Protein AF-A0AAP9XZK6-F1 (afdb_monomer)

Mean predicted aligned error: 13.75 Å

pLDDT: mean 79.49, std 17.73, range [32.5, 96.25]

Organism: Burkholderia glumae (NCBI:txid337)

Foldseek 3Di:
DAAKEFPDKCQLVAFQDWIWTWIHDPVDPPDIDIDTLLVCLVCVVRYDVVSVCCLVPRVVVSLVVRRHHPVNNVSNVVQQVQWQWWKKKKFWAFDDDPDDDDTDTDIDTDDTHNDQVVSQVVNVVVCVVRVTPDIHIDIDTDRNPPVPPCPDPDDDDDDDDD

Radius of gyration: 21.78 Å; Cα contacts (8 Å, |Δi|>4): 260; chains: 1; bounding box: 45×34×85 Å

Solvent-accessible surface area (backbone atoms only — not comparable to full-atom values): 9270 Å² total; per-residue (Å²): 131,83,57,30,36,58,76,50,65,46,80,59,73,49,65,55,45,84,45,46,31,30,37,29,41,82,92,40,87,88,49,64,46,78,38,45,49,55,61,49,62,76,47,46,94,44,41,32,73,61,40,51,51,43,59,73,57,46,48,57,51,24,56,75,71,58,20,41,14,76,69,49,45,48,40,51,50,53,51,51,74,43,35,51,60,28,11,28,10,28,24,32,32,73,43,74,57,91,80,74,89,56,74,45,78,48,76,50,76,53,76,71,24,79,40,63,67,58,7,39,53,48,8,48,54,51,15,68,73,66,70,31,79,40,61,42,57,46,81,42,82,42,72,51,81,71,82,68,77,84,70,74,82,76,76,82,79,82,80,83,79,133

Structure (mmCIF, N/CA/C/O backbone):
data_AF-A0AAP9XZK6-F1
#
_entry.id   AF-A0AAP9XZK6-F1
#
loop_
_atom_site.group_PDB
_atom_site.id
_atom_site.type_symbol
_atom_site.label_atom_id
_atom_site.label_alt_id
_atom_site.label_comp_id
_atom_site.label_asym_id
_atom_site.label_entity_id
_atom_site.label_seq_id
_atom_site.pdbx_PDB_ins_code
_atom_site.Cartn_x
_atom_site.Cartn_y
_atom_site.Cartn_z
_atom_site.occupancy
_atom_site.B_iso_or_equiv
_atom_site.auth_seq_id
_atom_site.auth_comp_id
_atom_site.auth_asym_id
_atom_site.auth_atom_id
_atom_site.pdbx_PDB_model_num
ATOM 1 N N . MET A 1 1 ? 10.102 -17.161 9.160 1.00 50.00 1 MET A N 1
ATOM 2 C CA . MET A 1 1 ? 8.882 -16.916 9.961 1.00 50.00 1 MET A CA 1
ATOM 3 C C . MET A 1 1 ? 7.708 -16.929 9.000 1.00 50.00 1 MET A C 1
ATOM 5 O O . MET A 1 1 ? 7.872 -16.399 7.910 1.00 50.00 1 MET A O 1
ATOM 9 N N . GLY A 1 2 ? 6.602 -17.597 9.338 1.00 62.34 2 GLY A N 1
ATOM 10 C CA . GLY A 1 2 ? 5.403 -17.596 8.493 1.00 62.34 2 GLY A CA 1
ATOM 11 C C . GLY A 1 2 ? 4.740 -16.218 8.493 1.00 62.34 2 GLY A C 1
ATOM 12 O O . GLY A 1 2 ? 4.775 -15.531 9.516 1.00 62.34 2 GLY A O 1
ATOM 13 N N . ASN A 1 3 ? 4.180 -15.812 7.354 1.00 82.81 3 ASN A N 1
ATOM 14 C CA . ASN A 1 3 ? 3.401 -14.580 7.273 1.00 82.81 3 ASN A CA 1
ATOM 15 C C . ASN A 1 3 ? 2.078 -14.764 8.027 1.00 82.81 3 ASN A C 1
ATOM 17 O O . ASN A 1 3 ? 1.427 -15.802 7.912 1.00 82.81 3 ASN A O 1
ATOM 21 N N . LEU A 1 4 ? 1.699 -13.746 8.789 1.00 88.69 4 LEU A N 1
ATOM 22 C CA . LEU A 1 4 ? 0.381 -13.603 9.386 1.00 88.69 4 LEU A CA 1
ATOM 23 C C . LEU A 1 4 ? -0.641 -13.321 8.278 1.00 88.69 4 LEU A C 1
ATOM 25 O O . LEU A 1 4 ? -0.371 -12.579 7.338 1.00 88.69 4 LEU A O 1
ATOM 29 N N . GLU A 1 5 ? -1.831 -13.885 8.389 1.00 91.25 5 GLU A N 1
ATOM 30 C CA . GLU A 1 5 ? -2.865 -13.759 7.369 1.00 91.25 5 GLU A CA 1
ATOM 31 C C . GLU A 1 5 ? -3.913 -12.724 7.756 1.00 91.25 5 GLU A C 1
ATOM 33 O O . GLU A 1 5 ? -4.455 -12.757 8.865 1.00 91.25 5 GLU A O 1
ATOM 38 N N . TRP A 1 6 ? -4.263 -11.852 6.810 1.00 92.81 6 TRP A N 1
ATOM 39 C CA . TRP A 1 6 ? -5.408 -10.956 6.942 1.00 92.81 6 TRP A CA 1
ATOM 40 C C . TRP A 1 6 ? -6.685 -11.705 6.556 1.00 92.81 6 TRP A C 1
ATOM 42 O O . TRP A 1 6 ? -6.996 -11.899 5.378 1.00 92.81 6 TRP A O 1
ATOM 52 N N . VAL A 1 7 ? -7.451 -12.154 7.549 1.00 91.75 7 VAL A N 1
ATOM 53 C CA . VAL A 1 7 ? -8.616 -13.028 7.335 1.00 91.75 7 VAL A CA 1
ATOM 54 C C . VAL A 1 7 ? -9.888 -12.229 7.060 1.00 91.75 7 VAL A C 1
ATOM 56 O O . VAL A 1 7 ? -10.736 -12.669 6.279 1.00 91.75 7 VAL A O 1
ATOM 59 N N . GLY A 1 8 ? -10.015 -11.040 7.636 1.00 91.88 8 GLY A N 1
ATOM 60 C CA . GLY A 1 8 ? -11.159 -10.165 7.414 1.00 91.88 8 GLY A CA 1
ATOM 61 C C . GLY A 1 8 ? -10.987 -8.826 8.105 1.00 91.88 8 GLY A C 1
ATOM 62 O O . GLY A 1 8 ? -10.073 -8.651 8.903 1.00 91.88 8 GLY A O 1
ATOM 63 N N . ASP A 1 9 ? -11.864 -7.895 7.779 1.00 92.94 9 ASP A N 1
ATOM 64 C CA . ASP A 1 9 ? -11.934 -6.571 8.377 1.00 92.94 9 ASP A CA 1
ATOM 65 C C . ASP A 1 9 ? -13.312 -5.967 8.083 1.00 92.94 9 ASP A C 1
ATOM 67 O O . ASP A 1 9 ? -14.051 -6.481 7.235 1.00 92.94 9 ASP A O 1
ATOM 71 N N . ASP A 1 10 ? -13.639 -4.888 8.774 1.00 92.81 10 ASP A N 1
ATOM 72 C CA . ASP A 1 10 ? -14.855 -4.094 8.595 1.00 92.81 10 ASP A CA 1
ATOM 73 C C . ASP A 1 10 ? -14.578 -2.713 7.968 1.00 92.81 10 ASP A C 1
ATOM 75 O O . ASP A 1 10 ? -15.410 -1.805 8.048 1.00 92.81 10 ASP A O 1
ATOM 79 N N . ILE A 1 11 ? -13.442 -2.552 7.271 1.00 91.31 11 ILE A N 1
ATOM 80 C CA . ILE A 1 11 ? -13.080 -1.291 6.613 1.00 91.31 11 ILE A CA 1
ATOM 81 C C . ILE A 1 11 ? -14.179 -0.899 5.625 1.00 91.31 11 ILE A C 1
ATOM 83 O O . ILE A 1 11 ? -14.464 -1.619 4.662 1.00 91.31 11 ILE A O 1
ATOM 87 N N . GLY A 1 12 ? -14.738 0.295 5.821 1.00 84.94 12 GLY A N 1
ATOM 88 C CA . GLY A 1 12 ? -15.763 0.845 4.939 1.00 84.94 12 GLY A CA 1
ATOM 89 C C . GLY A 1 12 ? -17.176 0.330 5.202 1.00 84.94 12 GLY A C 1
ATOM 90 O O . GLY A 1 12 ? -18.087 0.749 4.491 1.00 84.94 12 GLY A O 1
ATOM 91 N N . LEU A 1 13 ? -17.376 -0.553 6.188 1.00 87.69 13 LEU A N 1
ATOM 92 C CA . LEU A 1 13 ? -18.701 -1.089 6.508 1.00 87.69 13 LEU A CA 1
ATOM 93 C C . LEU A 1 13 ? -19.489 -0.163 7.442 1.00 87.69 13 LEU A C 1
ATOM 95 O O . LEU A 1 13 ? -20.664 0.084 7.181 1.00 87.69 13 LEU A O 1
ATOM 99 N N . ASN A 1 14 ? -18.836 0.395 8.468 1.00 86.75 14 ASN A N 1
ATOM 100 C CA . ASN A 1 14 ? -19.469 1.253 9.475 1.00 86.75 14 ASN A CA 1
ATOM 101 C C . ASN A 1 14 ? -18.769 2.625 9.537 1.00 86.75 14 ASN A C 1
ATOM 103 O O . ASN A 1 14 ? -17.756 2.774 10.220 1.00 86.75 14 ASN A O 1
ATOM 107 N N . PRO A 1 15 ? -19.265 3.645 8.812 1.00 83.38 15 PRO A N 1
ATOM 108 C CA . PRO A 1 15 ? -18.615 4.951 8.765 1.00 83.38 15 PRO A CA 1
ATOM 109 C C . PRO A 1 15 ? -18.521 5.606 10.149 1.00 83.38 15 PRO A C 1
ATOM 111 O O . PRO A 1 15 ? -19.535 5.809 10.815 1.00 83.38 15 PRO A O 1
ATOM 114 N N . GLY A 1 16 ? -17.307 5.986 10.549 1.00 78.00 16 GLY A N 1
ATOM 115 C CA . GLY A 1 16 ? -17.042 6.684 11.810 1.00 78.00 16 GLY A CA 1
ATOM 116 C C . GLY A 1 16 ? -16.851 5.778 13.030 1.00 78.00 16 GLY A C 1
ATOM 117 O O . GLY A 1 16 ? -16.473 6.290 14.082 1.00 78.00 16 GLY A O 1
ATOM 118 N N . GLU A 1 17 ? -17.059 4.466 12.894 1.00 88.69 17 GLU A N 1
ATOM 119 C CA . GLU A 1 17 ? -16.681 3.479 13.910 1.00 88.69 17 GLU A CA 1
ATOM 120 C C . GLU A 1 17 ? -15.225 3.033 13.732 1.00 88.69 17 GLU A C 1
ATOM 122 O O . GLU A 1 17 ? -14.648 3.165 12.649 1.00 88.69 17 GLU A O 1
ATOM 127 N N . ASP A 1 18 ? -14.632 2.525 14.814 1.00 91.38 18 ASP A N 1
ATOM 128 C CA . ASP A 1 18 ? -13.269 2.003 14.791 1.00 91.38 18 ASP A CA 1
ATOM 129 C C . ASP A 1 18 ? -13.206 0.673 14.033 1.00 91.38 18 ASP A C 1
ATOM 131 O O . ASP A 1 18 ? -13.961 -0.265 14.299 1.00 91.38 18 ASP A O 1
ATOM 135 N N . VAL A 1 19 ? -12.251 0.589 13.115 1.00 93.81 19 VAL A N 1
ATOM 136 C CA . VAL A 1 19 ? -11.994 -0.565 12.267 1.00 93.81 19 VAL A CA 1
ATOM 137 C C . VAL A 1 19 ? -11.374 -1.691 13.081 1.00 93.81 19 VAL A C 1
ATOM 139 O O . VAL A 1 19 ? -10.314 -1.556 13.708 1.00 93.81 19 VAL A O 1
ATOM 142 N N . THR A 1 20 ? -11.984 -2.861 12.955 1.00 94.56 20 THR A N 1
ATOM 143 C CA . THR A 1 20 ? -11.497 -4.119 13.491 1.00 94.56 20 THR A CA 1
ATOM 144 C C . THR A 1 20 ? -10.960 -5.004 12.371 1.00 94.56 20 THR A C 1
ATOM 146 O O . THR A 1 20 ? -11.654 -5.373 11.426 1.00 94.56 20 THR A O 1
ATOM 149 N N . VAL A 1 21 ? -9.707 -5.430 12.510 1.00 93.94 21 VAL A N 1
ATOM 150 C CA . VAL A 1 21 ? -9.032 -6.343 11.585 1.00 93.94 21 VAL A CA 1
ATOM 151 C C . VAL A 1 21 ? -8.872 -7.709 12.236 1.00 93.94 21 VAL A C 1
ATOM 153 O O . VAL A 1 21 ? -8.392 -7.830 13.360 1.00 93.94 21 VAL A O 1
ATOM 156 N N . LYS A 1 22 ? -9.234 -8.768 11.519 1.00 94.81 22 LYS A N 1
ATOM 157 C CA . LYS A 1 22 ? -9.052 -10.156 11.939 1.00 94.81 22 LYS A CA 1
ATOM 158 C C . LYS A 1 22 ? -7.790 -10.742 11.317 1.00 94.81 22 LYS A C 1
ATOM 160 O O . LYS A 1 22 ? -7.714 -10.910 10.098 1.00 94.81 22 LYS A O 1
ATOM 165 N N . ILE A 1 23 ? -6.840 -11.122 12.166 1.00 92.44 23 ILE A N 1
ATOM 166 C CA . ILE A 1 23 ? -5.542 -11.683 11.776 1.00 92.44 23 ILE A CA 1
ATOM 167 C C . ILE A 1 23 ? -5.430 -13.118 12.287 1.00 92.44 23 ILE A C 1
ATOM 169 O O . ILE A 1 23 ? -5.918 -13.436 13.372 1.00 92.44 23 ILE A O 1
ATOM 173 N N . ARG A 1 24 ? -4.796 -13.992 11.504 1.00 91.75 24 ARG A N 1
ATOM 174 C CA . ARG A 1 24 ? -4.510 -15.385 11.870 1.00 91.75 24 ARG A CA 1
ATOM 175 C C . ARG A 1 24 ? -3.026 -15.682 11.721 1.00 91.75 24 ARG A C 1
ATOM 177 O O . ARG A 1 24 ? -2.420 -15.267 10.741 1.00 91.75 24 ARG A O 1
ATOM 184 N N . ASP A 1 25 ? -2.463 -16.453 12.645 1.00 89.56 25 ASP A N 1
ATOM 185 C CA . ASP A 1 25 ? -1.155 -17.086 12.446 1.00 89.56 25 ASP A CA 1
ATOM 186 C C . ASP A 1 25 ? -1.346 -18.531 11.962 1.00 89.56 25 ASP A C 1
ATOM 188 O O . ASP A 1 25 ? -1.870 -19.360 12.713 1.00 89.56 25 ASP A O 1
ATOM 192 N N . PRO A 1 26 ? -0.936 -18.866 10.724 1.00 84.31 26 PRO A N 1
ATOM 193 C CA . PRO A 1 26 ? -1.037 -20.226 10.195 1.00 84.31 26 PRO A CA 1
ATOM 194 C C . PRO A 1 26 ? -0.264 -21.270 11.008 1.00 84.31 26 PRO A C 1
ATOM 196 O O . PRO A 1 26 ? -0.605 -22.451 10.967 1.00 84.31 26 PRO A O 1
ATOM 199 N N . LEU A 1 27 ? 0.773 -20.854 11.742 1.00 84.94 27 LEU A N 1
ATOM 200 C CA . LEU A 1 27 ? 1.597 -21.728 12.576 1.00 84.94 27 LEU A CA 1
ATOM 201 C C . LEU A 1 27 ? 0.975 -21.991 13.955 1.00 84.94 27 LEU A C 1
ATOM 203 O O . LEU A 1 27 ? 1.459 -22.860 14.680 1.00 84.94 27 LEU A O 1
ATOM 207 N N . MET A 1 28 ? -0.105 -21.286 14.312 1.00 82.44 28 MET A N 1
ATOM 208 C CA . MET A 1 28 ? -0.869 -21.497 15.543 1.00 82.44 28 MET A CA 1
ATOM 209 C C . MET A 1 28 ? -2.318 -21.902 15.217 1.00 82.44 28 MET A C 1
ATOM 211 O O . MET A 1 28 ? -3.197 -21.042 15.085 1.00 82.44 28 MET A O 1
ATOM 215 N N . PRO A 1 29 ? -2.611 -23.214 15.109 1.00 70.31 29 PRO A N 1
ATOM 216 C CA . PRO A 1 29 ? -3.952 -23.708 14.814 1.00 70.31 29 PRO A CA 1
ATOM 217 C C . PRO A 1 29 ? -4.985 -23.175 15.819 1.00 70.31 29 PRO A C 1
ATOM 219 O O . PRO A 1 29 ? -4.850 -23.374 17.023 1.00 70.31 29 PRO A O 1
ATOM 222 N N . GLY A 1 30 ? -6.021 -22.495 15.319 1.00 71.19 30 GLY A N 1
ATOM 223 C CA . GLY A 1 30 ? -7.106 -21.921 16.130 1.00 71.19 30 GLY A CA 1
ATOM 224 C C . GLY A 1 30 ? -6.891 -20.476 16.601 1.00 71.19 30 GLY A C 1
ATOM 225 O O . GLY A 1 30 ? -7.831 -19.864 17.102 1.00 71.19 30 GLY A O 1
ATOM 226 N N . GLY A 1 31 ? -5.705 -19.896 16.399 1.00 75.44 31 GLY A N 1
ATOM 227 C CA . GLY A 1 31 ? -5.410 -18.512 16.768 1.00 75.44 31 GLY A CA 1
ATOM 228 C C . GLY A 1 31 ? -5.819 -17.526 15.677 1.00 75.44 31 GLY A C 1
ATOM 229 O O . GLY A 1 31 ? -5.005 -17.182 14.826 1.00 75.44 31 GLY A O 1
ATOM 230 N N . ALA A 1 32 ? -7.069 -17.059 15.694 1.00 87.81 32 ALA A N 1
ATOM 231 C CA . ALA A 1 32 ? -7.464 -15.850 14.973 1.00 87.81 32 ALA A CA 1
ATOM 232 C C . ALA A 1 32 ? -7.920 -14.798 15.981 1.00 87.81 32 ALA A C 1
ATOM 234 O O . ALA A 1 32 ? -8.773 -15.076 16.824 1.00 87.81 32 ALA A O 1
ATOM 235 N N . TRP A 1 33 ? -7.364 -13.598 15.891 1.00 90.44 33 TRP A N 1
ATOM 236 C CA . TRP A 1 33 ? -7.629 -12.517 16.831 1.00 90.44 33 TRP A CA 1
ATOM 237 C C . TRP A 1 33 ? -8.035 -11.245 16.097 1.00 90.44 33 TRP A C 1
ATOM 239 O O . TRP A 1 33 ? -7.664 -11.017 14.944 1.00 90.44 33 TRP A O 1
ATOM 249 N N . HIS A 1 34 ? -8.835 -10.438 16.784 1.00 93.25 34 HIS A N 1
ATOM 250 C CA . HIS A 1 34 ? -9.256 -9.126 16.324 1.00 93.25 34 HIS A CA 1
ATOM 251 C C . HIS A 1 34 ? -8.294 -8.079 16.882 1.00 93.25 34 HIS A C 1
ATOM 253 O O . HIS A 1 34 ? -7.963 -8.107 18.068 1.00 93.25 34 HIS A O 1
ATOM 259 N N . VAL A 1 35 ? -7.834 -7.179 16.025 1.00 92.62 35 VAL A N 1
ATOM 260 C CA . VAL A 1 35 ? -6.959 -6.061 16.373 1.00 92.62 35 VAL A CA 1
ATOM 261 C C . VAL A 1 35 ? -7.522 -4.770 15.803 1.00 92.62 35 VAL A C 1
ATOM 263 O O . VAL A 1 35 ? -8.262 -4.799 14.823 1.00 92.62 35 VAL A O 1
ATOM 266 N N . SER A 1 36 ? -7.136 -3.635 16.379 1.00 93.75 36 SER A N 1
ATOM 267 C CA . SER A 1 36 ? -7.398 -2.337 15.753 1.00 93.75 36 SER A CA 1
ATOM 268 C C . SER A 1 36 ? -6.615 -2.187 14.447 1.00 93.75 36 SER A C 1
ATOM 270 O O . SER A 1 36 ? -5.543 -2.785 14.286 1.00 93.75 36 SER A O 1
ATOM 272 N N . LEU A 1 37 ? -7.092 -1.329 13.541 1.00 93.38 37 LEU A N 1
ATOM 273 C CA . LEU A 1 37 ? -6.354 -0.980 12.325 1.00 93.38 37 LEU A CA 1
ATOM 274 C C . LEU A 1 37 ? -4.933 -0.487 12.637 1.00 93.38 37 LEU A C 1
ATOM 276 O O . LEU A 1 37 ? -3.983 -0.948 12.012 1.00 93.38 37 LEU A O 1
ATOM 280 N N . ALA A 1 38 ? -4.761 0.375 13.642 1.00 90.81 38 ALA A N 1
ATOM 281 C CA . ALA A 1 38 ? -3.439 0.837 14.077 1.00 90.81 38 ALA A CA 1
ATOM 282 C C . ALA A 1 38 ? -2.489 -0.324 14.434 1.00 90.81 38 ALA A C 1
ATOM 284 O O . ALA A 1 38 ? -1.319 -0.333 14.045 1.00 90.81 38 ALA A O 1
ATOM 285 N N . SER A 1 39 ? -3.001 -1.343 15.128 1.00 90.50 39 SER A N 1
ATOM 286 C CA . SER A 1 39 ? -2.225 -2.536 15.482 1.00 90.50 39 SER A CA 1
ATOM 287 C C . SER A 1 39 ? -1.917 -3.406 14.263 1.00 90.50 39 SER A C 1
ATOM 289 O O . SER A 1 39 ? -0.843 -3.994 14.195 1.00 90.50 39 SER A O 1
ATOM 291 N N . ALA A 1 40 ? -2.824 -3.484 13.285 1.00 91.56 40 ALA A N 1
ATOM 292 C CA . ALA A 1 40 ? -2.563 -4.179 12.026 1.00 91.56 40 ALA A CA 1
ATOM 293 C C . ALA A 1 40 ? -1.474 -3.466 11.202 1.00 91.56 40 ALA A C 1
ATOM 295 O O . ALA A 1 40 ? -0.574 -4.117 10.672 1.00 91.56 40 ALA A O 1
ATOM 296 N N . LEU A 1 41 ? -1.513 -2.131 11.138 1.00 90.12 41 LEU A N 1
ATOM 297 C CA . LEU A 1 41 ? -0.529 -1.316 10.420 1.00 90.12 41 LEU A CA 1
ATOM 298 C C . LEU A 1 41 ? 0.879 -1.430 11.028 1.00 90.12 41 LEU A C 1
ATOM 300 O O . LEU A 1 41 ? 1.859 -1.448 10.285 1.00 90.12 41 LEU A O 1
ATOM 304 N N . SE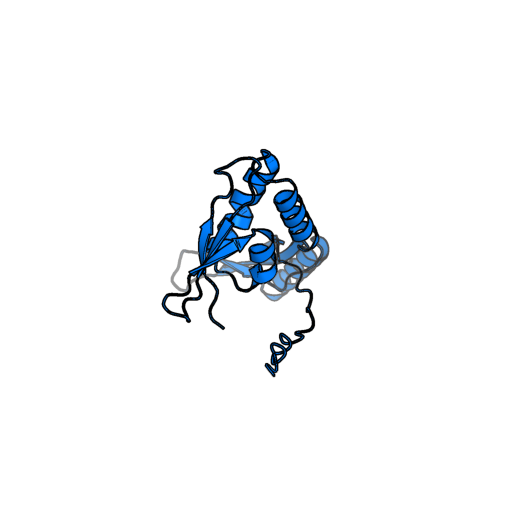R A 1 42 ? 1.000 -1.570 12.353 1.00 87.12 42 SER A N 1
ATOM 305 C CA . SER A 1 42 ? 2.306 -1.692 13.023 1.00 87.12 42 SER A CA 1
ATOM 306 C C . SER A 1 42 ? 3.026 -3.020 12.754 1.00 87.12 42 SER A C 1
ATOM 308 O O . SER A 1 42 ? 4.249 -3.090 12.864 1.00 87.12 42 SER A O 1
ATOM 310 N N . ILE A 1 43 ? 2.291 -4.067 12.368 1.00 87.25 43 ILE A N 1
ATOM 311 C CA . ILE A 1 43 ? 2.840 -5.396 12.048 1.00 87.25 43 ILE A CA 1
ATOM 312 C C . ILE A 1 43 ? 2.752 -5.732 10.559 1.00 87.25 43 ILE A C 1
ATOM 314 O O . ILE A 1 43 ? 2.908 -6.895 10.183 1.00 87.25 43 ILE A O 1
ATOM 318 N N . VAL A 1 44 ? 2.512 -4.732 9.710 1.00 86.56 44 VAL A N 1
ATOM 319 C CA . VAL A 1 44 ? 2.203 -4.920 8.290 1.00 86.56 44 VAL A CA 1
ATOM 320 C C . VAL A 1 44 ? 3.246 -5.730 7.522 1.00 86.56 44 VAL A C 1
ATOM 322 O O . VAL A 1 44 ? 2.894 -6.499 6.633 1.00 86.56 44 VAL A O 1
ATOM 325 N N . ASP A 1 45 ? 4.520 -5.612 7.900 1.00 83.44 45 ASP A N 1
ATOM 326 C CA . ASP A 1 45 ? 5.640 -6.312 7.257 1.00 83.44 45 ASP A CA 1
ATOM 327 C C . ASP A 1 45 ? 5.595 -7.827 7.458 1.00 83.44 45 ASP A C 1
ATOM 329 O O . ASP A 1 45 ? 6.270 -8.580 6.758 1.00 83.44 45 ASP A O 1
ATOM 333 N N . ARG A 1 46 ? 4.802 -8.280 8.430 1.00 85.12 46 ARG A N 1
ATOM 334 C CA . ARG A 1 46 ? 4.578 -9.693 8.721 1.00 85.12 46 ARG A CA 1
ATOM 335 C C . ARG A 1 46 ? 3.304 -10.218 8.073 1.00 85.12 46 ARG A C 1
ATOM 337 O O . ARG A 1 46 ? 3.061 -11.415 8.182 1.00 85.12 46 ARG A O 1
ATOM 344 N N . LEU A 1 47 ? 2.481 -9.357 7.472 1.00 86.12 47 LEU A N 1
ATOM 345 C CA . LEU A 1 47 ? 1.196 -9.742 6.900 1.00 86.12 47 LEU A CA 1
ATOM 346 C C . LEU A 1 47 ? 1.346 -10.281 5.469 1.00 86.12 47 LEU A C 1
ATOM 348 O O . LEU A 1 47 ? 2.313 -10.003 4.761 1.00 86.12 47 LEU A O 1
ATOM 352 N N . ASP A 1 48 ? 0.375 -11.081 5.049 1.00 86.44 48 ASP A N 1
ATOM 353 C CA . ASP A 1 48 ? 0.316 -11.698 3.729 1.00 86.44 48 ASP A CA 1
ATOM 354 C C . ASP A 1 48 ? -0.015 -10.716 2.583 1.00 86.44 48 ASP A C 1
ATOM 356 O O . ASP A 1 48 ? -0.269 -9.522 2.759 1.00 86.44 48 ASP A O 1
ATOM 360 N N . GLY A 1 49 ? -0.028 -11.233 1.350 1.00 80.81 49 GLY A N 1
ATOM 361 C CA . GLY A 1 49 ? -0.359 -10.436 0.165 1.00 80.81 49 GLY A CA 1
ATOM 362 C C . GLY A 1 49 ? -1.793 -9.890 0.166 1.00 80.81 49 GLY A C 1
ATOM 363 O O . GLY A 1 49 ? -2.054 -8.859 -0.456 1.00 80.81 49 GLY A O 1
ATOM 364 N N . ARG A 1 50 ? -2.724 -10.528 0.888 1.00 84.12 50 ARG A N 1
ATOM 365 C CA . ARG A 1 50 ? -4.102 -10.040 1.003 1.00 84.12 50 ARG A CA 1
ATOM 366 C C . ARG A 1 50 ? -4.166 -8.765 1.833 1.00 84.12 50 ARG A C 1
ATOM 368 O O . ARG A 1 50 ? -4.861 -7.832 1.428 1.00 84.12 50 ARG A O 1
ATOM 375 N N . ALA A 1 51 ? -3.412 -8.691 2.930 1.00 86.00 51 ALA A N 1
ATOM 376 C CA . ALA A 1 51 ? -3.246 -7.447 3.676 1.00 86.00 51 ALA A CA 1
ATOM 377 C C . ALA A 1 51 ? -2.806 -6.320 2.743 1.00 86.00 51 ALA A C 1
ATOM 379 O O . ALA A 1 51 ? -3.428 -5.262 2.700 1.00 86.00 51 ALA A O 1
ATOM 380 N N . ARG A 1 52 ? -1.797 -6.590 1.908 1.00 83.44 52 ARG A N 1
ATOM 381 C CA . ARG A 1 52 ? -1.284 -5.615 0.944 1.00 83.44 52 ARG A CA 1
ATOM 382 C C . ARG A 1 52 ? -2.363 -5.085 0.009 1.00 83.44 52 ARG A C 1
ATOM 384 O O . ARG A 1 52 ? -2.485 -3.877 -0.163 1.00 83.44 52 ARG A O 1
ATOM 391 N N . GLN A 1 53 ? -3.195 -5.972 -0.527 1.00 83.56 53 GLN A N 1
ATOM 392 C CA . GLN A 1 53 ? -4.308 -5.575 -1.380 1.00 83.56 53 GLN A CA 1
ATOM 393 C C . GLN A 1 53 ? -5.299 -4.647 -0.657 1.00 83.56 53 GLN A C 1
ATOM 395 O O . GLN A 1 53 ? -5.741 -3.656 -1.239 1.00 83.56 53 GLN A O 1
ATOM 400 N N . ARG A 1 54 ? -5.644 -4.932 0.608 1.00 88.56 54 ARG A N 1
ATOM 401 C CA . ARG A 1 54 ? -6.547 -4.073 1.398 1.00 88.56 54 ARG A CA 1
ATOM 402 C C . ARG A 1 54 ? -5.937 -2.691 1.640 1.00 88.56 54 ARG A C 1
ATOM 404 O O . ARG A 1 54 ? -6.636 -1.692 1.472 1.00 88.56 54 ARG A O 1
ATOM 411 N N . LEU A 1 55 ? -4.645 -2.632 1.963 1.00 87.00 55 LEU A N 1
ATOM 412 C CA . LEU A 1 55 ? -3.910 -1.382 2.190 1.00 87.00 55 LEU A CA 1
ATOM 413 C C . LEU A 1 55 ? -3.766 -0.533 0.925 1.00 87.00 55 LEU A C 1
ATOM 415 O O . LEU A 1 55 ? -3.863 0.685 1.002 1.00 87.00 55 LEU A O 1
ATOM 419 N N . ASP A 1 56 ? -3.538 -1.162 -0.228 1.00 83.12 56 ASP A N 1
ATOM 420 C CA . ASP A 1 56 ? -3.278 -0.441 -1.476 1.00 83.12 56 ASP A CA 1
ATOM 421 C C . ASP A 1 56 ? -4.575 -0.025 -2.195 1.00 83.12 56 ASP A C 1
ATOM 423 O O . ASP A 1 56 ? -4.568 0.937 -2.962 1.00 83.12 56 ASP A O 1
ATOM 427 N N . GLN A 1 57 ? -5.692 -0.729 -1.969 1.00 83.56 57 GLN A N 1
ATOM 428 C CA . GLN A 1 57 ? -6.940 -0.502 -2.713 1.00 83.56 57 GLN A CA 1
ATOM 429 C C . GLN A 1 57 ? -8.082 0.028 -1.845 1.00 83.56 57 GLN A C 1
ATOM 431 O O . GLN A 1 57 ? -8.820 0.910 -2.277 1.00 83.56 57 GLN A O 1
ATOM 436 N N . VAL A 1 58 ? -8.255 -0.497 -0.630 1.00 89.00 58 VAL A N 1
ATOM 437 C CA . VAL A 1 58 ? -9.491 -0.271 0.135 1.00 89.00 58 VAL A CA 1
ATOM 438 C C . VAL A 1 58 ? -9.326 0.823 1.175 1.00 89.00 58 VAL A C 1
ATOM 440 O O . VAL A 1 58 ? -10.175 1.704 1.266 1.00 89.00 58 VAL A O 1
ATOM 443 N N . LEU A 1 59 ? -8.220 0.824 1.913 1.00 89.38 59 LEU A N 1
ATOM 444 C CA . LEU A 1 59 ? -7.910 1.885 2.874 1.00 89.38 59 LEU A CA 1
ATOM 445 C C . LEU A 1 59 ? -7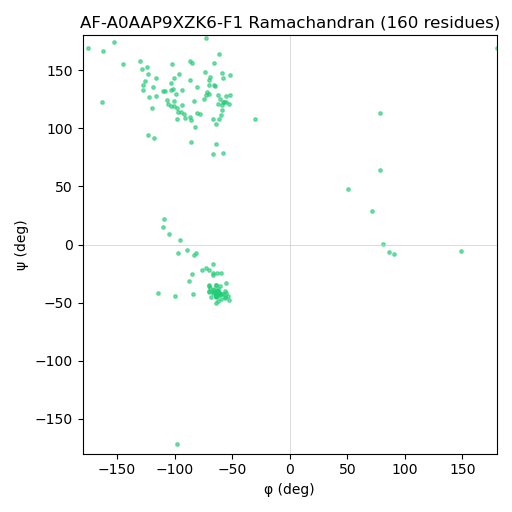.834 3.288 2.255 1.00 89.38 59 LEU A C 1
ATOM 447 O O . LEU A 1 59 ? -8.422 4.202 2.832 1.00 89.38 59 LEU A O 1
ATOM 451 N N . PRO A 1 60 ? -7.220 3.491 1.072 1.00 89.19 60 PRO A N 1
ATOM 452 C CA . PRO A 1 60 ? -7.215 4.794 0.419 1.00 89.19 60 PRO A CA 1
ATOM 453 C C . PRO A 1 60 ? -8.628 5.253 0.061 1.00 89.19 60 PRO A C 1
ATOM 455 O O . PRO A 1 60 ? -8.963 6.420 0.256 1.00 89.19 60 PRO A O 1
ATOM 458 N N . PHE A 1 61 ? -9.472 4.332 -0.414 1.00 87.50 61 PHE A N 1
ATOM 459 C CA . PHE A 1 61 ? -10.869 4.625 -0.710 1.00 87.50 61 PHE A CA 1
ATOM 460 C C . PHE A 1 61 ? -11.635 5.004 0.563 1.00 87.50 61 PHE A C 1
ATOM 462 O O . PHE A 1 61 ? -12.268 6.057 0.599 1.00 87.50 61 PHE A O 1
ATOM 469 N N . ALA A 1 62 ? -11.534 4.191 1.618 1.00 89.75 62 ALA A N 1
ATOM 470 C CA . ALA A 1 62 ? -12.210 4.430 2.889 1.00 89.75 62 ALA A CA 1
ATOM 471 C C . ALA A 1 62 ? -11.790 5.765 3.524 1.00 89.75 62 ALA A C 1
ATOM 473 O O . ALA A 1 62 ? -12.644 6.534 3.963 1.00 89.75 62 ALA A O 1
ATOM 474 N N . ALA A 1 63 ? -10.493 6.081 3.500 1.00 89.62 63 ALA A N 1
ATOM 475 C CA . ALA A 1 63 ? -9.967 7.352 3.985 1.00 89.62 63 ALA A CA 1
ATOM 476 C C . ALA A 1 63 ? -10.487 8.544 3.163 1.00 89.62 63 ALA A C 1
ATOM 478 O O . ALA A 1 63 ? -10.924 9.539 3.737 1.00 89.62 63 ALA A O 1
ATOM 479 N N . ALA A 1 64 ? -10.480 8.444 1.829 1.00 87.50 64 ALA A N 1
ATOM 480 C CA . ALA A 1 64 ? -10.906 9.530 0.944 1.00 87.50 64 ALA A CA 1
ATOM 481 C C . ALA A 1 64 ? -12.408 9.851 1.037 1.00 87.50 64 ALA A C 1
ATOM 483 O O . ALA A 1 64 ? -12.803 10.984 0.774 1.00 87.50 64 ALA A O 1
ATOM 484 N N . HIS A 1 65 ? -13.234 8.873 1.418 1.00 88.31 65 HIS A N 1
ATOM 485 C CA . HIS A 1 65 ? -14.695 9.011 1.470 1.00 88.31 65 HIS A CA 1
ATOM 486 C C . HIS A 1 65 ? -15.241 9.153 2.900 1.00 88.31 65 HIS A C 1
ATOM 488 O O . HIS A 1 65 ? -16.453 9.126 3.098 1.00 88.31 65 HIS A O 1
ATOM 494 N N . GLY A 1 66 ? -14.369 9.328 3.900 1.00 87.19 66 GLY A N 1
ATOM 495 C CA . GLY A 1 66 ? -14.786 9.559 5.287 1.00 87.19 66 GLY A CA 1
ATOM 496 C C . GLY A 1 66 ? -15.378 8.326 5.975 1.00 87.19 66 GLY A C 1
ATOM 497 O O . GLY A 1 66 ? -16.218 8.458 6.858 1.00 87.19 66 GLY A O 1
ATOM 498 N N . HIS A 1 67 ? -14.957 7.127 5.570 1.00 91.19 67 HIS A N 1
ATOM 499 C CA . HIS A 1 67 ? -15.419 5.873 6.166 1.00 91.19 67 HIS A CA 1
ATOM 500 C C . HIS A 1 67 ? -14.582 5.402 7.362 1.00 91.19 67 HIS A C 1
ATOM 502 O O . HIS A 1 67 ? -14.930 4.397 7.972 1.00 91.19 67 HIS A O 1
ATOM 508 N N . LEU A 1 68 ? -13.489 6.092 7.687 1.00 91.25 68 LEU A N 1
ATOM 509 C CA . LEU A 1 68 ? -12.655 5.790 8.851 1.00 91.25 68 LEU A CA 1
ATOM 510 C C . LEU A 1 68 ? -13.040 6.682 10.032 1.00 91.25 68 LEU A C 1
ATOM 512 O O . LEU A 1 68 ? -13.374 7.855 9.836 1.00 91.25 68 LEU A O 1
ATOM 516 N N . SER A 1 69 ? -12.932 6.153 11.253 1.00 92.56 69 SER A N 1
ATOM 517 C CA . SER A 1 69 ? -12.956 6.984 12.457 1.00 92.56 69 SER A CA 1
ATOM 518 C C . SER A 1 69 ? -11.786 7.978 12.453 1.00 92.56 69 SER A C 1
ATOM 520 O O . SER A 1 69 ? -10.805 7.832 11.715 1.00 92.56 69 SER A O 1
ATOM 522 N N . ALA A 1 70 ? -11.861 9.012 13.295 1.00 91.69 70 ALA A N 1
ATOM 523 C CA . ALA A 1 70 ? -10.771 9.981 13.419 1.00 91.69 70 ALA A CA 1
ATOM 524 C C . ALA A 1 70 ? -9.454 9.322 13.877 1.00 91.69 70 ALA A C 1
ATOM 526 O O . ALA A 1 70 ? -8.381 9.718 13.419 1.00 91.69 70 ALA A O 1
ATOM 527 N N . GLY A 1 71 ? -9.537 8.308 14.747 1.00 90.25 71 GLY A N 1
ATOM 528 C CA . GLY A 1 71 ? -8.376 7.556 15.226 1.00 90.25 71 GLY A CA 1
ATOM 529 C C . GLY A 1 71 ? -7.741 6.713 14.122 1.00 90.25 71 GLY A C 1
ATOM 530 O O . GLY A 1 71 ? -6.527 6.758 13.926 1.00 90.25 71 GLY A O 1
ATOM 531 N N . ASP A 1 72 ? -8.560 6.017 13.340 1.00 93.06 72 ASP A N 1
ATOM 532 C CA . ASP A 1 72 ? -8.083 5.184 12.236 1.00 93.06 72 ASP A CA 1
ATOM 533 C C . ASP A 1 72 ? -7.539 5.992 11.067 1.00 93.06 72 ASP A C 1
ATOM 535 O O . ASP A 1 72 ? -6.543 5.608 10.451 1.00 93.06 72 ASP A O 1
ATOM 539 N N . LEU A 1 73 ? -8.147 7.145 10.781 1.00 91.81 73 LEU A N 1
ATOM 540 C CA . LEU A 1 73 ? -7.615 8.074 9.796 1.00 91.81 73 LEU A CA 1
ATOM 541 C C . LEU A 1 73 ? -6.236 8.591 10.224 1.00 91.81 73 LEU A C 1
ATOM 543 O O . LEU A 1 73 ? -5.333 8.651 9.390 1.00 91.81 73 LEU A O 1
ATOM 547 N N . ALA A 1 74 ? -6.053 8.926 11.506 1.00 90.06 74 ALA A N 1
ATOM 548 C CA . ALA A 1 74 ? -4.758 9.347 12.032 1.00 90.06 74 ALA A CA 1
ATOM 549 C C . ALA A 1 74 ? -3.716 8.219 11.941 1.00 90.06 74 ALA A C 1
ATOM 551 O O . ALA A 1 74 ? -2.611 8.456 11.455 1.00 90.06 74 ALA A O 1
ATOM 552 N N . ALA A 1 75 ? -4.079 6.986 12.311 1.00 90.56 75 ALA A N 1
ATOM 553 C CA . ALA A 1 75 ? -3.199 5.822 12.194 1.00 90.56 75 ALA A CA 1
ATOM 554 C C . ALA A 1 75 ? -2.807 5.531 10.734 1.00 90.56 75 ALA A C 1
ATOM 556 O O . ALA A 1 75 ? -1.648 5.241 10.436 1.00 90.56 75 ALA A O 1
ATOM 557 N N . TRP A 1 76 ? -3.756 5.656 9.803 1.00 91.06 76 TRP A N 1
ATOM 558 C CA . TRP A 1 76 ? -3.499 5.529 8.370 1.00 91.06 76 TRP A CA 1
ATOM 559 C C . TRP A 1 76 ? -2.559 6.624 7.851 1.00 91.06 76 TRP A C 1
ATOM 561 O O . TRP A 1 76 ? -1.621 6.338 7.107 1.00 91.06 76 TRP A O 1
ATOM 571 N N . GLN A 1 77 ? -2.769 7.875 8.259 1.00 89.31 77 GLN A N 1
ATOM 572 C CA . GLN A 1 77 ? -1.896 8.988 7.886 1.00 89.31 77 GLN A CA 1
ATOM 573 C C . GLN A 1 77 ? -0.483 8.812 8.447 1.00 89.31 77 GLN A C 1
ATOM 575 O O . GLN A 1 77 ? 0.484 8.985 7.709 1.00 89.31 77 GLN A O 1
ATOM 580 N N . GLU A 1 78 ? -0.346 8.411 9.711 1.00 86.06 78 GLU A N 1
ATOM 581 C CA . GLU A 1 78 ? 0.950 8.113 10.322 1.00 86.06 78 GLU A CA 1
ATOM 582 C C . GLU A 1 78 ? 1.666 6.990 9.564 1.00 86.06 78 GLU A C 1
ATOM 584 O O . GLU A 1 78 ? 2.827 7.142 9.173 1.00 86.06 78 GLU A O 1
ATOM 589 N N . TYR A 1 79 ? 0.953 5.908 9.251 1.00 85.88 79 TYR A N 1
ATOM 590 C CA . TYR A 1 79 ? 1.477 4.823 8.429 1.00 85.88 79 TYR A CA 1
ATOM 591 C C . TYR A 1 79 ? 1.984 5.319 7.066 1.00 85.88 79 TYR A C 1
ATOM 593 O O . TYR A 1 79 ? 3.103 4.988 6.675 1.00 85.88 79 TYR A O 1
ATOM 601 N N . LEU A 1 80 ? 1.220 6.173 6.375 1.00 83.44 80 LEU A N 1
ATOM 602 C CA . LEU A 1 80 ? 1.637 6.778 5.107 1.00 83.44 80 LEU A CA 1
ATOM 603 C C . LEU A 1 80 ? 2.879 7.664 5.249 1.00 83.44 80 LEU A C 1
ATOM 605 O O . LEU A 1 80 ? 3.742 7.623 4.376 1.00 83.44 80 LEU A O 1
ATOM 609 N N . THR A 1 81 ? 3.015 8.428 6.337 1.00 77.75 81 THR A N 1
ATOM 610 C CA . THR A 1 81 ? 4.249 9.197 6.597 1.00 77.75 81 THR A CA 1
ATOM 611 C C . THR A 1 81 ? 5.455 8.299 6.869 1.00 77.75 81 THR A C 1
ATOM 613 O O . THR A 1 81 ? 6.592 8.693 6.617 1.00 77.75 81 THR A O 1
ATOM 616 N N . GLY A 1 82 ? 5.208 7.073 7.338 1.00 70.31 82 GLY A N 1
ATOM 617 C CA . GLY A 1 82 ? 6.201 6.017 7.487 1.00 70.31 82 GLY A CA 1
ATOM 618 C C . GLY A 1 82 ? 6.511 5.254 6.195 1.00 70.31 82 GLY A C 1
ATOM 619 O O . GLY A 1 82 ? 7.437 4.445 6.198 1.00 70.31 82 GLY A O 1
ATOM 620 N N . ILE A 1 83 ? 5.790 5.482 5.092 1.00 68.25 83 ILE A N 1
ATOM 621 C CA . ILE A 1 83 ? 6.066 4.880 3.781 1.00 68.25 83 ILE A CA 1
ATOM 622 C C . ILE A 1 83 ? 6.854 5.879 2.938 1.00 68.25 83 ILE A C 1
ATOM 624 O O . ILE A 1 83 ? 6.308 6.848 2.410 1.00 68.25 83 ILE A O 1
ATOM 628 N N . SER A 1 84 ? 8.140 5.604 2.735 1.00 61.84 84 SER A N 1
ATOM 629 C CA . SER A 1 84 ? 8.924 6.341 1.746 1.00 61.84 84 SER A CA 1
ATOM 630 C C . SER A 1 84 ? 8.684 5.728 0.364 1.00 61.84 84 SER A C 1
ATOM 632 O O . SER A 1 84 ? 8.910 4.526 0.186 1.00 61.84 84 SER A O 1
ATOM 634 N N . PRO A 1 85 ? 8.223 6.501 -0.638 1.00 65.81 85 PRO A N 1
ATOM 635 C CA . PRO A 1 85 ? 8.135 5.996 -1.998 1.00 65.81 85 PRO A CA 1
ATOM 636 C C . PRO A 1 85 ? 9.542 5.651 -2.484 1.00 65.81 85 PRO A C 1
ATOM 638 O O . PRO A 1 85 ? 10.409 6.518 -2.542 1.00 65.81 85 PRO A O 1
ATOM 641 N N . GLN A 1 86 ? 9.748 4.392 -2.855 1.00 79.69 86 GLN A N 1
ATOM 642 C CA . GLN A 1 86 ? 10.973 3.947 -3.497 1.00 79.69 86 GLN A CA 1
ATOM 643 C C . GLN A 1 86 ? 10.731 3.776 -4.996 1.00 79.69 86 GLN A C 1
ATOM 645 O O . GLN A 1 86 ? 9.611 3.580 -5.469 1.00 79.69 86 GLN A O 1
ATOM 650 N N . TRP A 1 87 ? 11.799 3.869 -5.764 1.00 85.75 87 TRP A N 1
ATOM 651 C CA . TRP A 1 87 ? 11.805 3.762 -7.208 1.00 85.75 87 TRP A CA 1
ATOM 652 C C . TRP A 1 87 ? 12.692 2.592 -7.597 1.00 85.75 87 TRP A C 1
ATOM 654 O O . TRP A 1 87 ? 13.882 2.575 -7.297 1.00 85.75 87 TRP A O 1
ATOM 664 N N . VAL A 1 88 ? 12.101 1.592 -8.238 1.00 90.25 88 VAL A N 1
ATOM 665 C CA . VAL A 1 88 ? 12.801 0.395 -8.699 1.00 90.25 88 VAL A CA 1
ATOM 666 C C . VAL A 1 88 ? 13.233 0.623 -10.147 1.00 90.25 88 VAL A C 1
ATOM 668 O O . VAL A 1 88 ? 12.360 0.868 -10.985 1.00 90.25 88 VAL A O 1
ATOM 671 N N . PRO A 1 89 ? 14.537 0.572 -10.464 1.00 91.44 89 PRO A N 1
ATOM 672 C CA . PRO A 1 89 ? 15.003 0.579 -11.845 1.00 91.44 89 PRO A CA 1
ATOM 673 C C . PRO A 1 89 ? 14.529 -0.688 -12.563 1.00 91.44 89 PRO 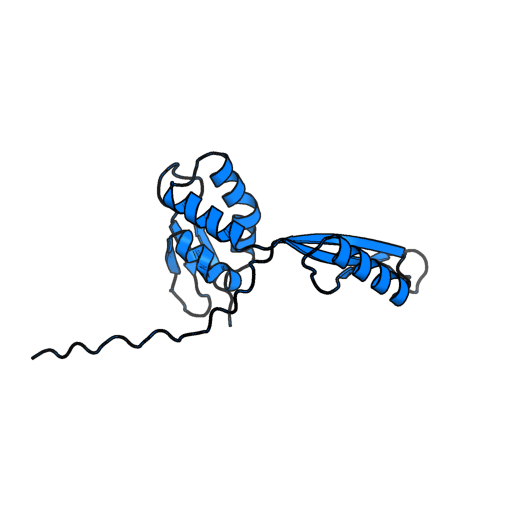A C 1
ATOM 675 O O . PRO A 1 89 ? 14.607 -1.781 -12.004 1.00 91.44 89 PRO A O 1
ATOM 678 N N . VAL A 1 90 ? 14.043 -0.540 -13.791 1.00 92.69 90 VAL A N 1
ATOM 679 C CA . VAL A 1 90 ? 13.552 -1.631 -14.638 1.00 92.69 90 VAL A CA 1
ATOM 680 C C . VAL A 1 90 ? 14.260 -1.560 -15.984 1.00 92.69 90 VAL A C 1
ATOM 682 O O . VAL A 1 90 ? 14.321 -0.488 -16.582 1.00 92.69 90 VAL A O 1
ATOM 685 N N . VAL A 1 91 ? 14.763 -2.692 -16.465 1.00 92.81 91 VAL A N 1
ATOM 686 C CA . VAL A 1 91 ? 15.361 -2.853 -17.796 1.00 92.81 91 VAL A CA 1
ATOM 687 C C . VAL A 1 91 ? 14.554 -3.883 -18.570 1.00 92.81 91 VAL A C 1
ATOM 689 O O . VAL A 1 91 ? 14.198 -4.921 -18.021 1.00 92.81 91 VAL A O 1
ATOM 692 N N . TYR A 1 92 ? 14.259 -3.595 -19.831 1.00 91.06 92 TYR A N 1
ATOM 693 C CA . TYR A 1 92 ? 13.566 -4.490 -20.746 1.00 91.06 92 TYR A CA 1
ATOM 694 C C . TYR A 1 92 ? 14.594 -5.156 -21.658 1.00 91.06 92 TYR A C 1
ATOM 696 O O . TYR A 1 92 ? 15.304 -4.472 -22.388 1.00 91.06 92 TYR A O 1
ATOM 704 N N . LEU A 1 93 ? 14.685 -6.479 -21.609 1.00 87.81 93 LEU A N 1
ATOM 705 C CA . LEU A 1 93 ? 15.606 -7.278 -22.410 1.00 87.81 93 LEU A CA 1
ATOM 706 C C . LEU A 1 93 ? 14.854 -7.933 -23.558 1.00 87.81 93 LEU A C 1
ATOM 708 O O . LEU A 1 93 ? 13.754 -8.452 -23.358 1.00 87.81 93 LEU A O 1
ATOM 712 N N . ARG A 1 94 ? 15.460 -7.964 -24.745 1.00 81.94 94 ARG A N 1
ATOM 713 C CA . ARG A 1 94 ? 14.958 -8.760 -25.864 1.00 81.94 94 ARG A CA 1
ATOM 714 C C . ARG A 1 94 ? 15.607 -10.130 -25.842 1.00 81.94 94 ARG A C 1
ATOM 716 O O . ARG A 1 94 ? 16.793 -10.266 -26.117 1.00 81.94 94 ARG A O 1
ATOM 723 N N . ILE A 1 95 ? 14.816 -11.158 -25.571 1.00 76.69 95 ILE A N 1
ATOM 724 C CA . ILE A 1 95 ? 15.306 -12.533 -25.550 1.00 76.69 95 ILE A CA 1
ATOM 725 C C . ILE A 1 95 ? 14.874 -13.219 -26.837 1.00 76.69 95 ILE A C 1
ATOM 727 O O . ILE A 1 95 ? 13.682 -13.355 -27.121 1.00 76.69 95 ILE A O 1
ATOM 731 N N . GLN A 1 96 ? 15.856 -13.662 -27.621 1.00 70.94 96 GLN A N 1
ATOM 732 C CA . GLN A 1 96 ? 15.613 -14.552 -28.748 1.00 70.94 96 GLN A CA 1
ATOM 733 C C . GLN A 1 96 ? 15.631 -15.992 -28.242 1.00 70.94 96 GLN A C 1
ATOM 735 O O . GLN A 1 96 ? 16.686 -16.519 -27.890 1.00 70.94 96 GLN A O 1
ATOM 740 N N . HIS A 1 97 ? 14.472 -16.645 -28.217 1.00 63.94 97 HIS A N 1
ATOM 741 C CA . HIS A 1 97 ? 14.434 -18.085 -27.994 1.00 63.94 97 HIS A CA 1
ATOM 742 C C . HIS A 1 97 ? 14.908 -18.792 -29.271 1.00 63.94 97 HIS A C 1
ATOM 744 O O . HIS A 1 97 ? 14.410 -18.534 -30.371 1.00 63.94 97 HIS A O 1
ATOM 750 N N . GLY A 1 98 ? 15.918 -19.655 -29.137 1.00 52.19 98 GLY A N 1
ATOM 751 C CA . GLY A 1 98 ? 16.448 -20.439 -30.251 1.00 52.19 98 GLY A CA 1
ATOM 752 C C . GLY A 1 98 ? 15.348 -21.311 -30.854 1.00 52.19 98 GLY A C 1
ATOM 753 O O . GLY A 1 98 ? 14.819 -22.187 -30.178 1.00 52.19 98 GLY A O 1
ATOM 754 N N . GLY A 1 99 ? 14.992 -21.055 -32.113 1.00 61.12 99 GLY A N 1
ATOM 755 C CA . GLY A 1 99 ? 13.887 -21.753 -32.782 1.00 61.12 99 GLY A CA 1
ATOM 756 C C . GLY A 1 99 ? 13.136 -20.940 -33.833 1.00 61.12 99 GLY A C 1
ATOM 757 O O . GLY A 1 99 ? 12.314 -21.510 -34.536 1.00 61.12 99 GLY A O 1
ATOM 758 N N . GLY A 1 100 ? 13.453 -19.650 -33.991 1.00 57.56 100 GLY A N 1
ATOM 759 C CA . GLY A 1 100 ? 12.869 -18.804 -35.029 1.00 57.56 100 GLY A CA 1
ATOM 760 C C . GLY A 1 100 ? 11.459 -18.334 -34.667 1.00 57.56 100 GLY A C 1
ATOM 761 O O . GLY A 1 100 ? 10.518 -19.113 -34.652 1.00 57.56 100 GLY A O 1
ATOM 762 N N . ALA A 1 101 ? 11.337 -17.025 -34.453 1.00 60.66 101 ALA A N 1
ATOM 763 C CA . ALA A 1 101 ? 10.086 -16.274 -34.325 1.00 60.66 101 ALA A CA 1
ATOM 764 C C . ALA A 1 101 ? 9.333 -16.361 -32.982 1.00 60.66 101 ALA A C 1
ATOM 766 O O . ALA A 1 101 ? 8.173 -16.740 -32.941 1.00 60.66 101 ALA A O 1
ATOM 767 N N . GLU A 1 102 ? 9.952 -15.859 -31.911 1.00 56.88 102 GLU A N 1
ATOM 768 C CA . GLU A 1 102 ? 9.338 -14.803 -31.087 1.00 56.88 102 GLU A CA 1
ATOM 769 C C . GLU A 1 102 ? 10.417 -14.142 -30.218 1.00 56.88 102 GLU A C 1
ATOM 771 O O . GLU A 1 102 ? 11.149 -14.806 -29.483 1.00 56.88 102 GLU A O 1
ATOM 776 N N . ALA A 1 103 ? 10.566 -12.823 -30.352 1.00 65.50 103 ALA A N 1
ATOM 777 C CA . ALA A 1 103 ? 11.392 -12.037 -29.450 1.00 65.50 103 ALA A CA 1
ATOM 778 C C . ALA A 1 103 ? 10.517 -11.657 -28.253 1.00 65.50 103 ALA A C 1
ATOM 780 O O . ALA A 1 103 ? 9.611 -10.836 -28.389 1.00 65.50 103 ALA A O 1
ATOM 781 N N . CYS A 1 104 ? 10.749 -12.283 -27.103 1.00 64.12 104 CYS A N 1
ATOM 782 C CA . CYS A 1 104 ? 10.024 -11.951 -25.882 1.00 64.12 104 CYS A CA 1
ATOM 783 C C . CYS A 1 104 ? 10.737 -10.800 -25.168 1.00 64.12 104 CYS A C 1
ATOM 785 O O . CYS A 1 104 ? 11.969 -10.751 -25.137 1.00 64.12 104 CYS A O 1
ATOM 787 N N . THR A 1 105 ? 9.966 -9.884 -24.582 1.00 78.31 105 THR A N 1
ATOM 788 C CA . THR A 1 105 ? 10.506 -8.833 -23.717 1.00 78.31 105 THR A CA 1
ATOM 789 C C . THR A 1 105 ? 10.427 -9.290 -22.267 1.00 78.31 105 THR A C 1
ATOM 791 O O . THR A 1 105 ? 9.329 -9.440 -21.733 1.00 78.31 105 THR A O 1
ATOM 794 N N . GLU A 1 106 ? 11.573 -9.500 -21.624 1.00 85.25 106 GLU A N 1
ATOM 795 C CA . GLU A 1 106 ? 11.646 -9.773 -20.185 1.00 85.25 106 GLU A CA 1
ATOM 796 C C . GLU A 1 106 ? 12.043 -8.502 -19.427 1.00 85.25 106 GLU A C 1
ATOM 798 O O . GLU A 1 106 ? 12.831 -7.700 -19.923 1.00 85.25 106 GLU A O 1
ATOM 803 N N . SER A 1 107 ? 11.490 -8.289 -18.231 1.00 86.56 107 SER A N 1
ATOM 804 C CA . SER A 1 107 ? 11.840 -7.140 -17.391 1.00 86.56 107 SER A CA 1
ATOM 805 C C . SER A 1 107 ? 12.724 -7.555 -16.217 1.00 86.56 107 SER A C 1
ATOM 807 O O . SER A 1 107 ? 12.278 -8.314 -15.355 1.00 86.56 107 SER A O 1
ATOM 809 N N . VAL A 1 108 ? 13.924 -6.985 -16.122 1.00 87.81 108 VAL A N 1
ATOM 810 C CA . VAL A 1 108 ? 14.829 -7.142 -14.976 1.00 87.81 108 VAL A CA 1
ATOM 811 C C . VAL A 1 108 ? 14.699 -5.928 -14.062 1.00 87.81 108 VAL A C 1
ATOM 813 O O . VAL A 1 108 ? 14.751 -4.785 -14.514 1.00 87.81 108 VAL A O 1
ATOM 816 N N . CYS A 1 109 ? 14.506 -6.172 -12.766 1.00 89.81 109 CYS A N 1
ATOM 81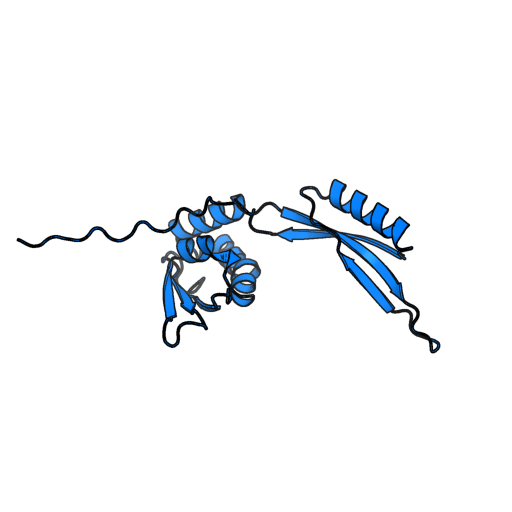7 C CA . CYS A 1 109 ? 14.402 -5.128 -11.748 1.00 89.81 109 CYS A CA 1
ATOM 818 C C . CYS A 1 109 ? 15.709 -5.039 -10.951 1.00 89.81 109 CYS A C 1
ATOM 820 O O . CYS A 1 109 ? 16.208 -6.064 -10.494 1.00 89.81 109 CYS A O 1
ATOM 822 N N . GLY A 1 110 ? 16.235 -3.830 -10.750 1.00 87.31 110 GLY A N 1
ATOM 823 C CA . GLY A 1 110 ? 17.380 -3.595 -9.865 1.00 87.31 110 GLY A CA 1
ATOM 824 C C . GLY A 1 110 ? 16.974 -3.111 -8.470 1.00 87.31 110 GLY A C 1
ATOM 825 O O . GLY A 1 110 ? 15.794 -3.064 -8.118 1.00 87.31 110 GLY A O 1
ATOM 826 N N . GLU A 1 111 ? 17.967 -2.713 -7.675 1.00 88.62 111 GLU A N 1
ATOM 827 C CA . GLU A 1 111 ? 17.751 -2.299 -6.285 1.00 88.62 111 GLU A CA 1
ATOM 828 C C . GLU A 1 111 ? 16.912 -1.009 -6.159 1.00 88.62 111 GLU A C 1
ATOM 830 O O . GLU A 1 111 ? 17.164 -0.043 -6.896 1.00 88.62 111 GLU A O 1
ATOM 835 N N . PRO A 1 112 ? 15.952 -0.947 -5.212 1.00 86.31 112 PRO A N 1
ATOM 836 C CA . PRO A 1 112 ? 15.147 0.246 -4.962 1.00 86.31 112 PRO A CA 1
ATOM 837 C C . PRO A 1 112 ? 15.990 1.478 -4.601 1.00 86.31 112 PRO A C 1
ATOM 839 O O . PRO A 1 112 ? 16.984 1.387 -3.882 1.00 86.31 112 PRO A O 1
ATOM 842 N N . ARG A 1 113 ? 15.558 2.655 -5.067 1.00 85.69 113 ARG A N 1
ATOM 843 C CA . ARG A 1 113 ? 16.184 3.963 -4.815 1.00 85.69 113 ARG A CA 1
ATOM 844 C C . ARG A 1 113 ? 15.191 4.943 -4.209 1.00 85.69 113 ARG A C 1
ATOM 846 O O . ARG A 1 113 ? 14.002 4.874 -4.497 1.00 85.69 113 ARG A O 1
ATOM 853 N N . ASP A 1 114 ? 15.678 5.909 -3.444 1.00 83.00 114 ASP A N 1
ATOM 854 C CA . ASP A 1 114 ? 14.803 6.887 -2.786 1.00 83.00 114 ASP A CA 1
ATOM 855 C C . ASP A 1 114 ? 14.279 7.963 -3.750 1.00 83.00 114 ASP A C 1
ATOM 857 O O . ASP A 1 114 ? 13.237 8.570 -3.509 1.00 83.00 114 ASP A O 1
ATOM 861 N N . THR A 1 115 ? 14.961 8.187 -4.881 1.00 83.75 115 THR A N 1
ATOM 862 C CA . THR A 1 115 ? 14.539 9.174 -5.882 1.00 83.75 115 THR A CA 1
ATOM 863 C C . THR A 1 115 ? 14.333 8.556 -7.263 1.00 83.75 115 THR A C 1
ATOM 865 O O . THR A 1 115 ? 15.054 7.650 -7.685 1.00 83.75 115 THR A O 1
ATOM 868 N N . HIS A 1 116 ? 13.363 9.101 -8.006 1.00 87.19 116 HIS A N 1
ATOM 869 C CA . HIS A 1 116 ? 13.098 8.718 -9.395 1.00 87.19 116 HIS A CA 1
ATOM 870 C C . HIS A 1 116 ? 14.340 8.887 -10.275 1.00 87.19 116 HIS A C 1
ATOM 872 O O . HIS A 1 116 ? 14.631 8.039 -11.111 1.00 87.19 116 HIS A O 1
ATOM 878 N N . ARG A 1 117 ? 15.096 9.971 -10.066 1.00 92.81 117 ARG A N 1
ATOM 879 C CA . ARG A 1 117 ? 16.310 10.269 -10.831 1.00 92.81 117 ARG A CA 1
ATOM 880 C C . ARG A 1 117 ? 17.387 9.210 -10.610 1.00 92.81 117 ARG A C 1
ATOM 882 O O . ARG A 1 117 ? 17.989 8.763 -11.580 1.00 92.81 117 ARG A O 1
ATOM 889 N N . ASP A 1 118 ? 17.603 8.791 -9.368 1.00 91.19 118 ASP A N 1
ATOM 890 C CA . ASP A 1 118 ? 18.621 7.784 -9.059 1.00 91.19 118 ASP A CA 1
ATOM 891 C C . ASP A 1 118 ? 18.219 6.410 -9.599 1.00 91.19 118 ASP A C 1
ATOM 893 O O . ASP A 1 118 ? 19.061 5.694 -10.138 1.00 91.19 118 ASP A O 1
ATOM 897 N N . ALA A 1 119 ? 16.927 6.069 -9.542 1.00 92.00 119 ALA A N 1
ATOM 898 C CA . ALA A 1 119 ? 16.407 4.869 -10.190 1.00 92.00 119 ALA A CA 1
ATOM 899 C C . ALA A 1 119 ? 16.563 4.926 -11.712 1.00 92.00 119 ALA A C 1
ATOM 901 O O . ALA A 1 119 ? 17.034 3.964 -12.298 1.00 92.00 119 ALA A O 1
ATOM 902 N N . MET A 1 120 ? 16.247 6.046 -12.364 1.00 95.56 120 MET A N 1
ATOM 903 C CA . MET A 1 120 ? 16.432 6.184 -13.814 1.00 95.56 120 MET A CA 1
ATOM 904 C C . MET A 1 120 ? 17.906 6.091 -14.223 1.00 95.56 120 MET A C 1
ATOM 906 O O . MET A 1 120 ? 18.225 5.434 -15.211 1.00 95.56 120 MET A O 1
ATOM 910 N N . ASN A 1 121 ? 18.816 6.687 -13.448 1.00 95.75 121 ASN A N 1
ATOM 911 C CA . ASN A 1 121 ? 20.255 6.571 -13.687 1.00 95.75 121 ASN A CA 1
ATOM 912 C C . ASN A 1 121 ? 20.741 5.125 -13.522 1.00 95.75 121 ASN A C 1
ATOM 914 O O . ASN A 1 121 ? 21.504 4.643 -14.355 1.00 95.75 121 ASN A O 1
ATOM 918 N N . ALA A 1 122 ? 20.278 4.426 -12.481 1.00 94.19 122 ALA A N 1
ATOM 919 C CA . ALA A 1 122 ? 20.595 3.017 -12.268 1.00 94.19 122 ALA A CA 1
ATOM 920 C C . ALA A 1 122 ? 20.007 2.123 -13.372 1.00 94.19 122 ALA A C 1
ATOM 922 O O . ALA A 1 122 ? 20.695 1.229 -13.851 1.00 94.19 122 ALA A O 1
ATOM 923 N N . ALA A 1 123 ? 18.773 2.387 -13.812 1.00 93.88 123 ALA A N 1
ATOM 924 C CA . ALA A 1 123 ? 18.125 1.657 -14.897 1.00 93.88 123 ALA A CA 1
ATOM 925 C C . ALA A 1 123 ? 18.882 1.840 -16.218 1.00 93.88 123 ALA A C 1
ATOM 927 O O . ALA A 1 123 ? 19.079 0.871 -16.937 1.00 93.88 123 ALA A O 1
ATOM 928 N N . ARG A 1 124 ? 19.373 3.055 -16.501 1.00 96.25 124 ARG A N 1
ATOM 929 C CA . ARG A 1 124 ? 20.220 3.323 -17.670 1.00 96.25 124 ARG A CA 1
ATOM 930 C C . ARG A 1 124 ? 21.528 2.532 -17.620 1.00 96.25 124 ARG A C 1
AT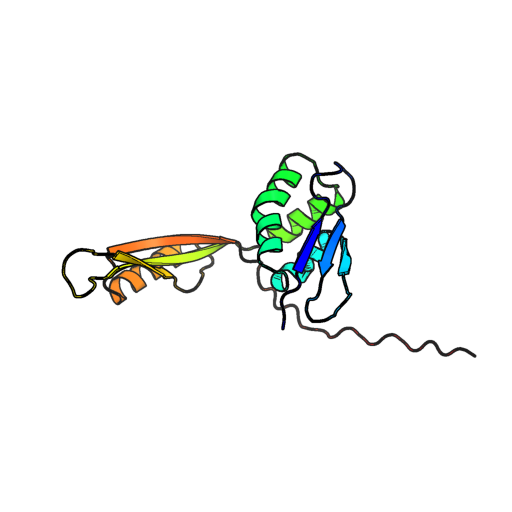OM 932 O O . ARG A 1 124 ? 21.862 1.885 -18.601 1.00 96.25 124 ARG A O 1
ATOM 939 N N . LEU A 1 125 ? 22.239 2.559 -16.489 1.00 94.81 125 LEU A N 1
ATOM 940 C CA . LEU A 1 125 ? 23.499 1.817 -16.332 1.00 94.81 125 LEU A CA 1
ATOM 941 C C . LEU A 1 125 ? 23.291 0.303 -16.483 1.00 94.81 125 LEU A C 1
ATOM 943 O O . LEU A 1 125 ? 24.042 -0.346 -17.197 1.00 94.81 125 LEU A O 1
ATOM 947 N N . LEU A 1 126 ? 22.234 -0.242 -15.873 1.00 92.38 126 LEU A N 1
ATOM 948 C CA . LEU A 1 126 ? 21.863 -1.651 -16.032 1.00 92.38 126 LEU A CA 1
ATOM 949 C C . LEU A 1 126 ? 21.463 -1.982 -17.476 1.00 92.38 126 LEU A C 1
ATOM 951 O O . LEU A 1 126 ? 21.736 -3.076 -17.951 1.00 92.38 126 LEU A O 1
ATOM 955 N N . CYS A 1 127 ? 20.817 -1.053 -18.181 1.00 92.00 127 CYS A N 1
ATOM 956 C CA . CYS A 1 127 ? 20.461 -1.228 -19.587 1.00 92.00 127 CYS A CA 1
ATOM 957 C C . CYS A 1 127 ? 21.701 -1.289 -20.482 1.00 92.00 127 CYS A C 1
ATOM 959 O O . CYS A 1 127 ? 21.745 -2.117 -21.381 1.00 92.00 127 CYS A O 1
ATOM 961 N N . GLU A 1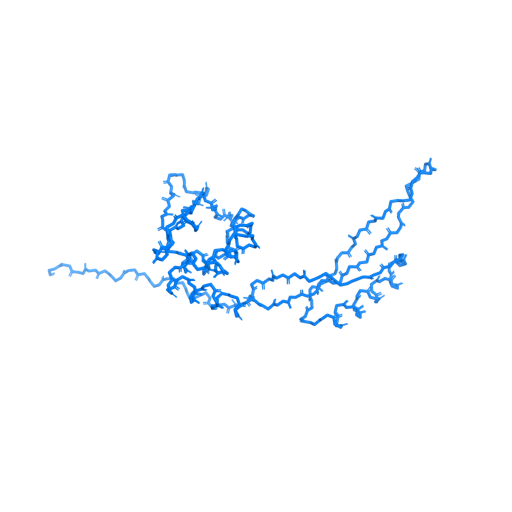 128 ? 22.703 -0.444 -20.223 1.00 92.44 128 GLU A N 1
ATOM 962 C CA . GLU A 1 128 ? 23.994 -0.473 -20.925 1.00 92.44 128 GLU A CA 1
ATOM 963 C C . GLU A 1 128 ? 24.773 -1.765 -20.624 1.00 92.44 128 GLU A C 1
ATOM 965 O O . GLU A 1 128 ? 25.391 -2.333 -21.518 1.00 92.44 128 GLU A O 1
ATOM 970 N N . GLU A 1 129 ? 24.721 -2.255 -19.382 1.00 92.56 129 GLU A N 1
ATOM 971 C CA . GLU A 1 129 ? 25.396 -3.489 -18.960 1.00 92.56 129 GLU A CA 1
ATOM 972 C C . GLU A 1 129 ? 24.758 -4.754 -19.553 1.00 92.56 129 GLU A C 1
ATOM 974 O O . GLU A 1 129 ? 25.463 -5.685 -19.938 1.00 92.56 129 GLU A O 1
ATOM 979 N N . LEU A 1 130 ? 23.426 -4.791 -19.625 1.00 89.44 130 LEU A N 1
ATOM 980 C CA . LEU A 1 130 ? 22.659 -5.963 -20.055 1.00 89.44 130 LEU A CA 1
ATOM 981 C C . LEU A 1 130 ? 22.291 -5.947 -21.546 1.00 89.44 130 LEU A C 1
ATOM 983 O O . LEU A 1 130 ? 21.563 -6.836 -21.983 1.00 89.44 130 LEU A O 1
ATOM 987 N N . ASP A 1 131 ? 22.753 -4.942 -22.300 1.00 87.81 131 ASP A N 1
ATOM 988 C CA . ASP A 1 131 ? 22.355 -4.684 -23.694 1.00 87.81 131 ASP A CA 1
ATOM 989 C C . ASP A 1 131 ? 20.820 -4.659 -23.857 1.00 87.81 131 ASP A C 1
ATOM 991 O O . ASP A 1 131 ? 20.218 -5.341 -24.688 1.00 87.81 131 ASP A O 1
ATOM 995 N N . GLY A 1 132 ? 20.162 -3.921 -22.959 1.00 85.94 132 GLY A N 1
ATOM 996 C CA . GLY A 1 132 ? 18.709 -3.835 -22.891 1.00 85.94 132 GLY A CA 1
ATOM 997 C C . GLY A 1 132 ? 18.100 -2.991 -24.013 1.00 85.94 132 GLY A C 1
ATOM 998 O O . GLY A 1 132 ? 18.652 -1.982 -24.444 1.00 85.94 132 GLY A O 1
ATOM 999 N N . ASP A 1 133 ? 16.886 -3.359 -24.415 1.00 88.31 133 ASP A N 1
ATOM 1000 C CA . ASP A 1 133 ? 16.071 -2.659 -25.417 1.00 88.31 133 ASP A CA 1
ATOM 1001 C C . ASP A 1 133 ? 15.498 -1.330 -24.896 1.00 88.31 133 ASP A C 1
ATOM 1003 O O . ASP A 1 133 ? 15.068 -0.469 -25.666 1.00 88.31 133 ASP A O 1
ATOM 1007 N N . GLY A 1 134 ? 15.428 -1.174 -23.575 1.00 90.12 134 GLY A N 1
ATOM 1008 C C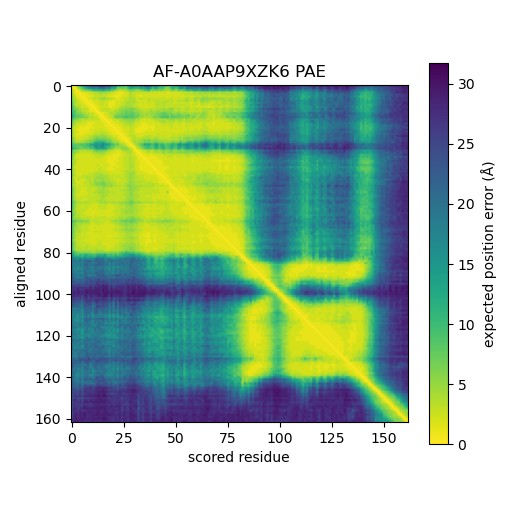A . GLY A 1 134 ? 14.903 0.022 -22.939 1.00 90.12 134 GLY A CA 1
ATOM 1009 C C . GLY A 1 134 ? 14.930 -0.060 -21.421 1.00 90.12 134 GLY A C 1
ATOM 1010 O O . GLY A 1 134 ? 15.138 -1.119 -20.832 1.00 90.12 134 GLY A O 1
ATOM 1011 N N . TYR A 1 135 ? 14.679 1.073 -20.773 1.00 94.00 135 TYR A N 1
ATOM 1012 C CA . TYR A 1 135 ? 14.708 1.175 -19.319 1.00 94.00 135 TYR A CA 1
ATOM 1013 C C . TYR A 1 135 ? 13.657 2.148 -18.786 1.00 94.00 135 TYR A C 1
ATOM 1015 O O . TYR A 1 135 ? 13.200 3.057 -19.480 1.00 94.00 135 TYR A O 1
ATOM 1023 N N . ALA A 1 136 ? 13.262 1.948 -17.532 1.00 93.50 136 ALA A N 1
ATOM 1024 C CA . ALA A 1 136 ? 12.275 2.753 -16.828 1.00 93.50 136 ALA A CA 1
ATOM 1025 C C . ALA A 1 136 ? 12.527 2.739 -15.313 1.00 93.50 136 ALA A C 1
ATOM 1027 O O . ALA A 1 136 ? 13.362 1.994 -14.802 1.00 93.50 136 ALA A O 1
ATOM 1028 N N . ALA A 1 137 ? 11.757 3.536 -14.576 1.00 90.50 137 ALA A N 1
ATOM 1029 C CA . ALA A 1 137 ? 11.682 3.468 -13.125 1.00 90.50 137 ALA A CA 1
ATOM 1030 C C . ALA A 1 137 ? 10.232 3.220 -12.699 1.00 90.50 137 ALA A C 1
ATOM 1032 O O . ALA A 1 137 ? 9.319 3.956 -13.077 1.00 90.50 137 ALA A O 1
ATOM 1033 N N . ARG A 1 138 ? 10.015 2.185 -11.885 1.00 87.56 138 ARG A N 1
ATOM 1034 C CA . ARG A 1 138 ? 8.707 1.848 -11.320 1.00 87.56 138 ARG A CA 1
ATOM 1035 C C . ARG A 1 138 ? 8.626 2.349 -9.888 1.00 87.56 138 ARG A C 1
ATOM 1037 O O . ARG A 1 138 ? 9.430 1.956 -9.046 1.00 87.56 138 ARG A O 1
ATOM 1044 N N . ARG A 1 139 ? 7.630 3.180 -9.589 1.00 81.69 139 ARG A N 1
ATOM 1045 C CA . ARG A 1 139 ? 7.348 3.589 -8.211 1.00 81.69 139 ARG A CA 1
ATOM 1046 C C . ARG A 1 139 ? 6.786 2.403 -7.430 1.00 81.69 139 ARG A C 1
ATOM 1048 O O . ARG A 1 139 ? 5.834 1.768 -7.876 1.00 81.69 139 ARG A O 1
ATOM 1055 N N . VAL A 1 140 ? 7.357 2.135 -6.264 1.00 80.56 140 VAL A N 1
ATOM 1056 C CA . VAL A 1 140 ? 6.861 1.158 -5.296 1.00 80.56 140 VAL A CA 1
ATOM 1057 C C . VAL A 1 140 ? 6.719 1.833 -3.938 1.00 80.56 140 VAL A C 1
ATOM 1059 O O . VAL A 1 140 ? 7.570 2.608 -3.505 1.00 80.56 140 VAL A O 1
ATOM 1062 N N . CYS A 1 141 ? 5.624 1.554 -3.250 1.00 66.94 141 CYS A N 1
ATOM 1063 C CA . CYS A 1 141 ? 5.437 1.997 -1.878 1.00 66.94 141 CYS A CA 1
ATOM 1064 C C . CYS A 1 141 ? 5.972 0.890 -0.974 1.00 66.94 141 CYS A C 1
ATOM 1066 O O . CYS A 1 141 ? 5.359 -0.171 -0.896 1.00 66.94 141 CYS A O 1
ATOM 1068 N N . ARG A 1 142 ? 7.111 1.090 -0.307 1.00 60.53 142 ARG A N 1
ATOM 1069 C CA . ARG A 1 142 ? 7.580 0.154 0.722 1.00 60.53 142 ARG A CA 1
ATOM 1070 C C . ARG A 1 142 ? 7.460 0.846 2.079 1.00 60.53 142 ARG A C 1
ATOM 1072 O O . ARG A 1 142 ? 7.867 2.003 2.172 1.00 60.53 142 ARG A O 1
ATOM 1079 N N . PRO A 1 143 ? 6.881 0.204 3.109 1.00 53.19 143 PRO A N 1
ATOM 1080 C CA . PRO A 1 143 ? 7.002 0.719 4.468 1.00 53.19 143 PRO A CA 1
ATOM 1081 C C . PRO A 1 143 ? 8.487 0.957 4.738 1.00 53.19 143 PRO A C 1
ATOM 1083 O O . PRO A 1 143 ? 9.322 0.109 4.402 1.00 53.19 143 PRO A O 1
ATOM 1086 N N . SER A 1 144 ? 8.833 2.156 5.217 1.00 49.25 144 SER A N 1
ATOM 1087 C CA . SER A 1 144 ? 10.218 2.435 5.570 1.00 49.25 144 SER A CA 1
ATOM 1088 C C . SER A 1 144 ? 10.594 1.416 6.632 1.00 49.25 144 SER A C 1
ATOM 1090 O O . SER A 1 144 ? 9.949 1.319 7.675 1.00 49.25 144 SER A O 1
ATOM 1092 N N . GLY A 1 145 ? 11.602 0.599 6.337 1.00 46.12 145 GLY A N 1
ATOM 1093 C CA . GLY A 1 145 ? 12.190 -0.284 7.324 1.00 46.12 145 GLY A CA 1
ATOM 1094 C C . GLY A 1 145 ? 12.873 0.581 8.370 1.00 46.12 145 GLY A C 1
ATOM 1095 O O . GLY A 1 145 ? 14.092 0.730 8.349 1.00 46.12 145 GLY A O 1
ATOM 1096 N N . LYS A 1 146 ? 12.111 1.182 9.289 1.00 39.28 146 LYS A N 1
ATOM 1097 C CA . LYS A 1 146 ? 12.677 1.539 10.576 1.00 39.28 146 LYS A CA 1
ATOM 1098 C C . LYS A 1 146 ? 13.095 0.207 11.168 1.00 39.28 146 LYS A C 1
ATOM 1100 O O . LYS A 1 146 ? 12.253 -0.603 11.545 1.00 39.28 146 LYS A O 1
ATOM 1105 N N . ALA A 1 147 ? 14.404 -0.022 11.207 1.00 41.31 147 ALA A N 1
ATOM 1106 C CA . ALA A 1 147 ? 15.018 -0.973 12.109 1.00 41.31 147 ALA A CA 1
ATOM 1107 C C . ALA A 1 147 ? 14.638 -0.541 13.533 1.00 41.31 147 ALA A C 1
ATOM 1109 O O . ALA A 1 147 ? 15.384 0.151 14.219 1.00 41.31 147 ALA A O 1
ATOM 1110 N N . GLY A 1 148 ? 13.413 -0.871 13.941 1.00 34.56 148 GLY A N 1
ATOM 1111 C CA . GLY A 1 148 ? 12.995 -0.834 15.321 1.00 34.56 148 GLY A CA 1
ATOM 1112 C C . GLY A 1 148 ? 13.852 -1.874 16.002 1.00 34.56 148 GLY A C 1
ATOM 1113 O O . GLY A 1 148 ? 13.655 -3.071 15.797 1.00 34.56 148 GLY A O 1
ATOM 1114 N N . THR A 1 149 ? 14.857 -1.396 16.732 1.00 37.25 149 THR A N 1
ATOM 1115 C CA . THR A 1 149 ? 15.560 -2.137 17.773 1.00 37.25 149 THR A CA 1
ATOM 1116 C C . THR A 1 149 ? 14.588 -3.121 18.393 1.00 37.25 149 THR A C 1
ATOM 1118 O O . THR A 1 149 ? 13.634 -2.722 19.061 1.00 37.25 149 THR A O 1
ATOM 1121 N N . SER A 1 150 ? 14.793 -4.400 18.085 1.00 34.59 150 SER A N 1
ATOM 1122 C CA . SER A 1 150 ? 14.055 -5.499 18.676 1.00 34.59 150 SER A CA 1
ATOM 1123 C C . SER A 1 150 ? 14.377 -5.507 20.161 1.00 34.59 150 SER A C 1
ATOM 1125 O O . SER A 1 150 ? 15.321 -6.157 20.599 1.00 34.59 150 SER A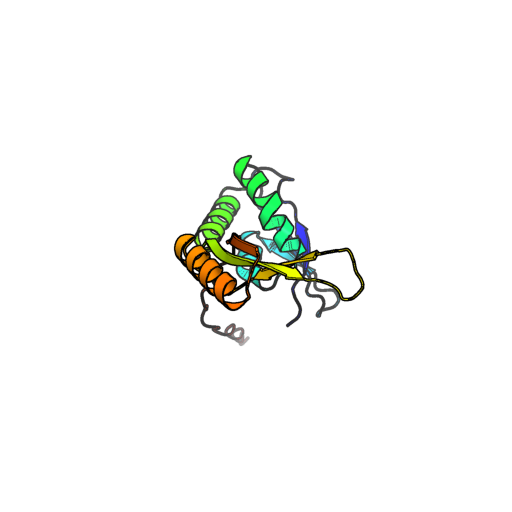 O 1
ATOM 1127 N N . GLN A 1 151 ? 13.632 -4.732 20.939 1.00 32.50 151 GLN A N 1
ATOM 1128 C CA . GLN A 1 151 ? 13.570 -4.939 22.367 1.00 32.50 151 GLN A CA 1
ATOM 1129 C C . GLN A 1 151 ? 12.572 -6.085 22.561 1.00 32.50 151 GLN A C 1
ATOM 1131 O O . GLN A 1 151 ? 11.405 -5.939 22.184 1.00 32.50 151 GLN A O 1
ATOM 1136 N N . PRO A 1 152 ? 13.014 -7.261 23.038 1.00 34.84 152 PRO A N 1
ATOM 1137 C CA . PRO A 1 152 ? 12.093 -8.351 23.311 1.00 34.84 152 PRO A CA 1
ATOM 1138 C C . PRO A 1 152 ? 11.060 -7.886 24.349 1.00 34.84 152 PRO A C 1
ATOM 1140 O O . PRO A 1 152 ? 11.397 -7.070 25.214 1.00 34.84 152 PRO A O 1
ATOM 1143 N N . PRO A 1 153 ? 9.812 -8.380 24.278 1.00 34.75 153 PRO A N 1
ATOM 1144 C CA . PRO A 1 153 ? 8.807 -8.063 25.278 1.00 34.75 153 PRO A CA 1
ATOM 1145 C C . PRO A 1 153 ? 9.332 -8.481 26.652 1.00 34.75 153 PRO A C 1
ATOM 1147 O O . PRO A 1 153 ? 9.705 -9.636 26.871 1.00 34.75 153 PRO A O 1
ATOM 1150 N N . THR A 1 154 ? 9.401 -7.516 27.564 1.00 39.56 154 THR A N 1
ATOM 1151 C CA . THR A 1 154 ? 9.727 -7.740 28.968 1.00 39.56 154 THR A CA 1
ATOM 1152 C C . THR A 1 154 ? 8.747 -8.769 29.525 1.00 39.56 154 THR A C 1
ATOM 1154 O O . THR A 1 154 ? 7.535 -8.632 29.350 1.00 39.56 154 THR A O 1
ATOM 1157 N N . ALA A 1 155 ? 9.277 -9.820 30.152 1.00 41.19 155 ALA A N 1
ATOM 1158 C CA . ALA A 1 155 ? 8.482 -10.864 30.785 1.00 41.19 155 ALA A CA 1
ATOM 1159 C C . ALA A 1 155 ? 7.446 -10.260 31.757 1.00 41.19 155 ALA A C 1
ATOM 1161 O O . ALA A 1 155 ? 7.740 -9.246 32.399 1.00 41.19 155 ALA A O 1
ATOM 1162 N N . PRO A 1 156 ? 6.251 -10.861 31.891 1.00 37.03 156 PRO A N 1
ATOM 1163 C CA . PRO A 1 156 ? 5.255 -10.389 32.840 1.00 37.03 156 PRO A CA 1
ATOM 1164 C C . PRO A 1 156 ? 5.804 -10.493 34.266 1.00 37.03 156 PRO A C 1
ATOM 1166 O O . PRO A 1 156 ? 6.304 -11.538 34.683 1.00 37.03 156 PRO A O 1
ATOM 1169 N N . THR A 1 157 ? 5.707 -9.390 35.005 1.00 37.16 157 THR A N 1
ATOM 1170 C CA . THR A 1 157 ? 6.015 -9.304 36.432 1.00 37.16 157 THR A CA 1
ATOM 1171 C C . THR A 1 157 ? 5.244 -10.381 37.192 1.00 37.16 157 THR A C 1
ATOM 1173 O O . THR A 1 157 ? 4.012 -10.401 37.165 1.00 37.16 157 THR A O 1
ATOM 1176 N N . SER A 1 158 ? 5.959 -11.265 37.888 1.00 33.22 158 SER A N 1
ATOM 1177 C CA . SER A 1 158 ? 5.362 -12.210 38.829 1.00 33.22 158 SER A CA 1
ATOM 1178 C C . SER A 1 158 ? 4.628 -11.439 39.926 1.00 33.22 158 SER A C 1
ATOM 1180 O O . SER A 1 158 ? 5.251 -10.777 40.756 1.00 33.22 158 SER A O 1
ATOM 1182 N N . PHE A 1 159 ? 3.300 -11.530 39.939 1.00 35.25 159 PHE A N 1
ATOM 1183 C CA . PHE A 1 159 ? 2.499 -11.190 41.109 1.00 35.25 159 PHE A CA 1
ATOM 1184 C C . PHE A 1 159 ? 2.806 -12.215 42.206 1.00 35.25 159 PHE A C 1
ATOM 1186 O O . PHE A 1 159 ? 2.392 -13.370 42.118 1.00 35.25 159 PHE A O 1
ATOM 1193 N N . HIS A 1 160 ? 3.532 -11.798 43.243 1.00 41.72 160 HIS A N 1
ATOM 1194 C CA . HIS A 1 160 ? 3.539 -12.522 44.508 1.00 41.72 160 HIS A CA 1
ATOM 1195 C C . HIS A 1 160 ? 2.251 -12.180 45.262 1.00 41.72 160 HIS A C 1
ATOM 1197 O O . HIS A 1 160 ? 2.037 -11.042 45.674 1.00 41.72 160 HIS A O 1
ATOM 1203 N N . HIS A 1 161 ? 1.380 -13.178 45.394 1.00 39.97 161 HIS A N 1
ATOM 1204 C CA . HIS A 1 161 ? 0.335 -13.194 46.406 1.00 39.97 161 HIS A CA 1
ATOM 1205 C C . HIS A 1 161 ? 0.934 -13.652 47.743 1.00 39.97 161 HIS A C 1
ATOM 1207 O O . HIS A 1 161 ? 1.610 -14.680 47.770 1.00 39.97 161 HIS A O 1
ATOM 1213 N N . ALA A 1 162 ? 0.552 -12.918 48.796 1.00 44.06 162 ALA A N 1
ATOM 1214 C CA . ALA A 1 162 ? 0.734 -13.160 50.235 1.00 44.06 162 ALA A CA 1
ATOM 1215 C C . ALA A 1 162 ? 2.145 -12.953 50.812 1.00 44.06 162 ALA A C 1
ATOM 1217 O O . ALA A 1 162 ? 3.077 -13.705 50.458 1.00 44.06 162 ALA A O 1
#

Nearest PDB structures (foldseek):
  3osn-assembly1_A  TM=2.639E-01  e=7.915E-01  Homo sapiens

Sequence (162 aa):
MGNLEWVGDDIGLNPGEDVTVKIRDPLMPGGAWHVSLASALSIVDRLDGRARQRLDQVLPFAAAHGHLSAGDLAAWQEYLTGISPQWVPVVYLRIQHGGGAEACTESVCGEPRDTHRDAMNAARLLCEELDGDGYAARRVCRPSGKAGTSQPPTAPTSFHHA

Secondary structure (DSSP, 8-state):
-PPBEEEEE-TTTSTTSPPEEEEE-TTSTT-EEEEEHHHHHHTGGGB-HHHHHIIIIIHHHHHHTT-S-HHHHHHHHHHHHTEEEEEEEEEEEEEE-TTSS-EEEEEEE---BSSHHHHHHHHHHHHHHTT-SEEEEEEEEEE--------PPPPPP-----

=== Feature glossary ===
The record interleaves many kinds of information about one protein. Here is each kind framed as the question it answers.

Q: What are the backbone torsion angles?
A: φ (phi) and ψ (psi) are the two rotatable backbone dihedrals per residue: φ is the C(i-1)–N–Cα–C torsion, ψ is the N–Cα–C–N(i+1) torsion, both in degrees on (−180°, 180°]. α-helical residues cluster near (−60°, −45°); β-strand residues near (−120°, +130°). A Ramachandran plot is simply a scatter of (φ, ψ) for every residue.

Q: What is the amino-acid chain?
A: This is the polypeptide sequence — one letter per residue, N-terminus first. Length ranges from a few dozen residues for small domains to over a thousand for large multi-domain proteins.

Q: How mobile is each atom in the crystal?
A: For experimental (PDB) structures, the B-factor (temperature factor) quantifies the positional spread of each atom in the crystal — a combination of thermal vibration and static disorder — in units of Å². High B-factors mark flexible loops or poorly resolved regions; low B-factors mark the rigid, well-ordered core.

Q: Are the domains correctly placed relative to each other?
A: Predicted Aligned Error (PAE) is an AlphaFold confidence matrix: entry (i, j) is the expected error in the position of residue j, in ångströms, when the prediction is superimposed on the true structure at residue i. Low PAE within a block of residues means that block is internally rigid and well-predicted; high PAE between two blocks means their relative placement is uncertain even if each block individually is confident.

Q: How confident is the AlphaFold model at each residue?
A: pLDDT is the predicted lDDT-Cα score: AlphaFold's confidence that the local environment of each residue (all inter-atomic distances within 15 Å) is correctly placed. It is a per-residue number between 0 and 100, with higher meaning more reliable.

Q: What family and function is it annotated with?
A: Functional annotations link the protein to curated databases. InterPro entries identify conserved domains and families by matching the sequence against member-database signatures (Pfam, PROSITE, CDD, …). Gene Ontology (GO) terms describe molecular function, biological process, and cellular component in a controlled vocabulary. CATH places the structure in a hierarchical fold classification (Class/Architecture/Topology/Homologous-superfamily). The organism is the source species.

Q: How big and how compact is the whole molecule?
A: Three whole-structure scalars: the radius of gyration (RMS distance of Cα from centroid, in Å), the count of Cα–Cα contacts (pairs closer than 8 Å and separated by more than four residues in sequence — i.e. tertiary, not local, contacts), and the bounding-box dimensions. Together they distinguish compact globular folds from extended fibres or disordered chains.

Q: What known structures does this most resemble?
A: The Foldseek neighbor list gives the closest experimentally determined structures in the PDB, ranked by structural alignment. TM-score near 1 means near-identical fold; near 0.3 means only rough topology match. This is how one finds what a novel AlphaFold prediction most resembles in the solved-structure universe.

Q: Which residues are buried vs exposed?
A: SASA measures how much of the protein is reachable by solvent. It is computed by rolling a water-sized probe over the atomic surface and summing the exposed area (Å²). Per-residue SASA distinguishes core (buried, low SASA) from surface (exposed, high SASA) residues; total SASA is a whole-molecule size measure.

Q: Which residues are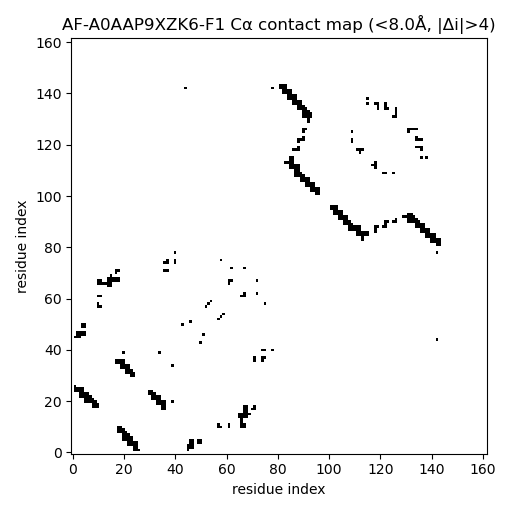 in helices, strands, or loops?
A: Eight-state secondary structure (DSSP): H is the canonical α-helix, G the tighter 3₁₀-helix, I the wider π-helix; E/B are β-structure, T and S are turns and bends, and '-' is everything else. DSSP derives these from the pattern of main-chain N–H···O=C hydrogen bonds, not from the sequence.

Q: Where is each backbone atom in 3D?
A: Structure coordinates are given as an mmCIF _atom_site loop: one row per atom with element, residue name, chain id, sequence number, and x/y/z position in Å. Only the four main-chain atoms per residue are included here; side chains are omitted to keep the record compact.

Q: What if only a Cα trace is available?
A: Three-state secondary structure (P-SEA) collapses the eight DSSP classes into helix (a), strand (b), and coil (c). P-SEA assigns these from Cα geometry alone — distances and angles — without requiring backbone oxygens, so it works on any Cα trace.

Q: What do the rendered images show?
A: The six renders are orthographic views along the three Cartesian axes in both directions. Representation (cartoon, sticks, or surface) and color scheme (sequence-rainbow or by-chain) vary across proteins so the training set covers all the common visualization conventions.

Q: What does the local fold look like, residue by residue?
A: Foldseek's 3Di representation compresses backbone geometry into a per-residue letter drawn from a learned twenty-state alphabet. It captures the tertiary interaction pattern around each residue — which residues are packed against it in space, regardless of where they are in sequence.

Q: What do the diagnostic plots show?
A: The contact map is a binary N×N matrix image: pixel (i, j) is dark where Cα_i and Cα_j are within 8 Å and |i−j|>4. Because the |i−j|>4 filter removes local helical contacts, off-diagonal stripes parallel to the main diagonal indicate parallel β-sheets; stripes perpendicular to it indicate antiparallel β-sheets. The Ramachandran plot scatters every residue's (φ, ψ) pair against the sterically allowed regions. The PAE heatmap renders the predicted-aligned-error matrix.